Protein AF-A0A1J5HKE2-F1 (afdb_monomer_lite)

Secondary structure (DSSP, 8-state):
------HHHHHHHHHHHHHHHHHHHHHHHHSS-HHHHHHHHHHHHHHHHHHHHHH--

Structure (mmCIF, N/CA/C/O backbone):
data_AF-A0A1J5HKE2-F1
#
_entry.id   AF-A0A1J5HKE2-F1
#
loop_
_atom_site.group_PDB
_atom_site.id
_atom_site.type_symbol
_atom_site.label_atom_id
_atom_site.label_alt_id
_atom_site.label_comp_id
_atom_site.label_asym_id
_atom_site.label_entity_id
_atom_site.label_seq_id
_atom_site.pdbx_PDB_ins_code
_atom_site.Cartn_x
_atom_site.Cartn_y
_atom_site.Cartn_z
_atom_site.occupancy
_atom_site.B_iso_or_equiv
_atom_site.auth_seq_id
_atom_site.auth_comp_id
_atom_site.auth_asym_id
_atom_site.auth_atom_id
_atom_site.pdbx_PDB_model_num
ATOM 1 N N . MET A 1 1 ? 8.039 -11.701 -42.781 1.00 45.34 1 MET A N 1
ATOM 2 C CA . MET A 1 1 ? 8.317 -10.404 -42.123 1.00 45.34 1 MET A CA 1
ATOM 3 C C . MET A 1 1 ? 8.739 -10.677 -40.686 1.00 45.34 1 MET A C 1
ATOM 5 O O . MET A 1 1 ? 7.885 -10.945 -39.853 1.00 45.34 1 MET A O 1
ATOM 9 N N . SER A 1 2 ? 10.042 -10.714 -40.405 1.00 53.16 2 SER A N 1
ATOM 10 C CA . SER A 1 2 ? 10.533 -10.911 -39.036 1.00 53.16 2 SER A CA 1
ATOM 11 C C . SER A 1 2 ? 10.288 -9.629 -38.243 1.00 53.16 2 SER A C 1
ATOM 13 O O . SER A 1 2 ? 10.874 -8.588 -38.541 1.00 53.16 2 SER A O 1
ATOM 15 N N . THR A 1 3 ? 9.381 -9.670 -37.268 1.00 64.62 3 THR A N 1
ATOM 16 C CA . THR A 1 3 ? 9.179 -8.560 -36.337 1.00 64.62 3 THR A CA 1
ATOM 17 C C . THR A 1 3 ? 10.389 -8.500 -35.415 1.00 64.62 3 THR A C 1
ATOM 19 O O . THR A 1 3 ? 10.425 -9.173 -34.386 1.00 64.62 3 THR A O 1
ATOM 22 N N . VAL A 1 4 ? 11.405 -7.719 -35.789 1.00 65.81 4 VAL A N 1
ATOM 23 C CA . VAL A 1 4 ? 12.566 -7.449 -34.934 1.00 65.81 4 VAL A CA 1
ATOM 24 C C . VAL A 1 4 ? 12.081 -6.649 -33.725 1.00 65.81 4 VAL A C 1
ATOM 26 O O . VAL A 1 4 ? 12.032 -5.418 -33.722 1.00 65.81 4 VAL A O 1
ATOM 29 N N . THR A 1 5 ? 11.647 -7.353 -32.682 1.00 68.25 5 THR A N 1
ATOM 30 C CA . THR A 1 5 ? 11.208 -6.730 -31.439 1.00 68.25 5 THR A CA 1
ATOM 31 C C . THR A 1 5 ? 12.427 -6.170 -30.733 1.00 68.25 5 THR A C 1
ATOM 33 O O . THR A 1 5 ? 13.317 -6.909 -30.311 1.00 68.25 5 THR A O 1
ATOM 36 N N . ASN A 1 6 ? 12.481 -4.848 -30.591 1.00 80.50 6 ASN A N 1
ATOM 37 C CA . ASN A 1 6 ? 13.586 -4.205 -29.903 1.00 80.50 6 ASN A CA 1
ATOM 38 C C . ASN A 1 6 ? 13.591 -4.607 -28.413 1.00 80.50 6 ASN A C 1
ATOM 40 O O . ASN A 1 6 ? 12.802 -4.107 -27.603 1.00 80.50 6 ASN A O 1
ATOM 44 N N . LEU A 1 7 ? 14.523 -5.490 -28.047 1.00 82.38 7 LEU A N 1
ATOM 45 C CA . LEU A 1 7 ? 14.649 -6.050 -26.701 1.00 82.38 7 LEU A CA 1
ATOM 46 C C . LEU A 1 7 ? 14.899 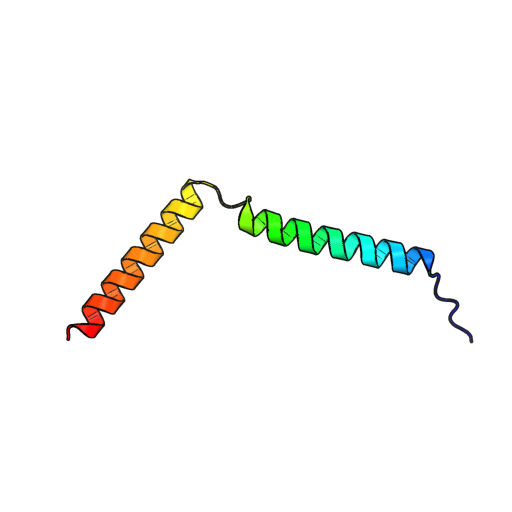-4.974 -25.632 1.00 82.38 7 LEU A C 1
ATOM 48 O O . LEU A 1 7 ? 14.480 -5.120 -24.483 1.00 82.38 7 LEU A O 1
ATOM 52 N N . THR A 1 8 ? 15.525 -3.853 -26.000 1.00 84.69 8 THR A N 1
ATOM 53 C CA . THR A 1 8 ? 15.759 -2.738 -25.070 1.00 84.69 8 THR A CA 1
ATOM 54 C C . THR A 1 8 ? 14.456 -2.029 -24.696 1.00 84.69 8 THR A C 1
ATOM 56 O O . THR A 1 8 ? 14.256 -1.699 -23.523 1.00 84.69 8 THR A O 1
ATOM 59 N N . ARG A 1 9 ? 13.520 -1.864 -25.646 1.00 83.44 9 ARG A N 1
ATOM 60 C CA . ARG A 1 9 ? 12.185 -1.302 -25.375 1.00 83.44 9 ARG A CA 1
ATOM 61 C C . ARG A 1 9 ? 11.385 -2.221 -24.457 1.00 83.44 9 ARG A C 1
ATOM 63 O O . ARG A 1 9 ? 10.807 -1.744 -23.482 1.00 83.44 9 ARG A O 1
ATOM 70 N N . PHE A 1 10 ? 11.427 -3.529 -24.704 1.00 86.50 10 PHE A N 1
ATOM 71 C CA . PHE A 1 10 ? 10.765 -4.518 -23.852 1.00 86.50 10 PHE A CA 1
ATOM 72 C C . PHE A 1 10 ? 11.305 -4.501 -22.414 1.00 86.50 10 PHE A C 1
ATOM 74 O O . PHE A 1 10 ? 10.532 -4.442 -21.457 1.00 86.50 10 PHE A O 1
ATOM 81 N N . ARG A 1 11 ? 12.634 -4.467 -22.238 1.00 88.19 11 ARG A N 1
ATOM 82 C CA . ARG A 1 11 ? 13.265 -4.364 -20.910 1.00 88.19 11 ARG A CA 1
ATOM 83 C C . ARG A 1 11 ? 12.848 -3.087 -20.175 1.00 88.19 11 ARG A C 1
ATOM 85 O O . ARG A 1 11 ? 12.499 -3.160 -18.998 1.00 88.1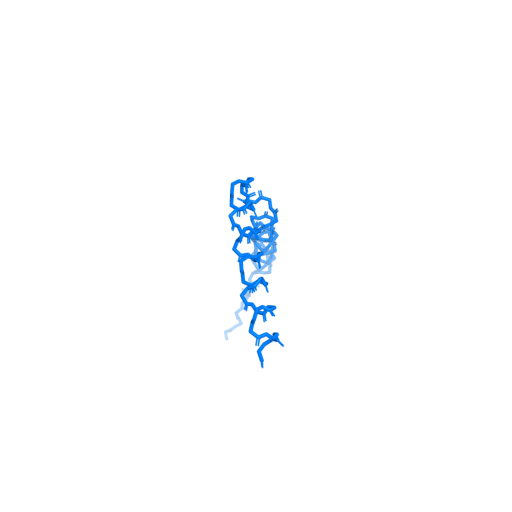9 11 ARG A O 1
ATOM 92 N N . LYS A 1 12 ? 12.812 -1.938 -20.863 1.00 86.38 12 LYS A N 1
ATOM 93 C CA . LYS A 1 12 ? 12.328 -0.668 -20.291 1.00 86.38 12 LYS A CA 1
ATOM 94 C C . LYS A 1 12 ? 10.858 -0.750 -19.880 1.00 86.38 12 LYS A C 1
ATOM 96 O O . LYS A 1 12 ? 10.511 -0.303 -18.790 1.00 86.38 12 LYS A O 1
ATOM 101 N N . HIS A 1 13 ? 10.008 -1.351 -20.710 1.00 85.94 13 HIS A N 1
ATOM 102 C CA . HIS A 1 13 ? 8.598 -1.548 -20.382 1.00 85.94 13 HIS A CA 1
ATOM 103 C C . HIS A 1 13 ? 8.428 -2.440 -19.144 1.00 85.94 13 HIS A C 1
ATOM 105 O O . HIS A 1 13 ? 7.732 -2.067 -18.203 1.00 85.94 13 HIS A O 1
ATOM 111 N N . LYS A 1 14 ? 9.148 -3.568 -19.084 1.00 85.88 14 LYS A N 1
ATOM 112 C CA . LYS A 1 14 ? 9.149 -4.475 -17.926 1.00 85.88 14 LYS A CA 1
ATOM 113 C C . LYS A 1 14 ? 9.632 -3.782 -16.648 1.00 85.88 14 LYS A C 1
ATOM 115 O O . LYS A 1 14 ? 9.051 -3.997 -15.589 1.00 85.88 14 LYS A O 1
ATOM 120 N N . ALA A 1 15 ? 10.666 -2.943 -16.733 1.00 89.56 15 ALA A N 1
ATOM 121 C CA . ALA A 1 15 ? 11.152 -2.165 -15.594 1.00 89.56 15 ALA A CA 1
ATOM 122 C C . ALA A 1 15 ? 10.095 -1.165 -15.096 1.00 89.56 15 ALA A C 1
ATOM 124 O O . ALA A 1 15 ? 9.779 -1.157 -13.910 1.00 89.56 15 ALA A O 1
ATOM 125 N N . ARG A 1 16 ? 9.481 -0.391 -16.003 1.00 88.62 16 ARG A N 1
ATOM 126 C CA . ARG A 1 16 ? 8.408 0.562 -15.667 1.00 88.62 16 ARG A CA 1
ATOM 127 C C . ARG A 1 16 ? 7.194 -0.131 -15.044 1.00 88.62 16 ARG A C 1
ATOM 129 O O . ARG A 1 16 ? 6.685 0.345 -14.036 1.00 88.62 16 ARG A O 1
ATOM 136 N N . ALA A 1 17 ? 6.777 -1.273 -15.592 1.00 86.94 17 ALA A N 1
ATOM 137 C CA . ALA A 1 17 ? 5.679 -2.067 -15.045 1.00 86.94 17 ALA A CA 1
ATOM 138 C C . ALA A 1 17 ? 5.977 -2.543 -13.613 1.00 86.94 17 ALA A C 1
ATOM 140 O O . ALA A 1 17 ? 5.152 -2.366 -12.723 1.00 86.94 17 ALA A O 1
ATOM 141 N N . LYS A 1 18 ? 7.185 -3.066 -13.357 1.00 83.12 18 LYS A N 1
ATOM 142 C CA . LYS A 1 18 ? 7.608 -3.461 -12.002 1.00 83.12 18 LYS A CA 1
ATOM 143 C C . LYS A 1 18 ? 7.602 -2.286 -11.023 1.00 83.12 18 LYS A C 1
ATOM 145 O O . LYS A 1 18 ? 7.187 -2.458 -9.880 1.00 83.12 18 LYS A O 1
ATOM 150 N N . THR A 1 19 ? 8.060 -1.111 -11.450 1.00 82.75 19 THR A N 1
ATOM 151 C CA . THR A 1 19 ? 8.040 0.094 -10.610 1.00 82.75 19 THR A CA 1
ATOM 152 C C . THR A 1 19 ? 6.612 0.525 -10.289 1.00 82.75 19 THR A C 1
ATOM 154 O O . THR A 1 19 ? 6.342 0.864 -9.142 1.00 82.75 19 THR A O 1
ATOM 157 N N . ARG A 1 20 ? 5.688 0.442 -11.255 1.00 80.00 20 ARG A N 1
ATOM 158 C CA . ARG A 1 20 ? 4.272 0.779 -11.053 1.00 80.00 20 ARG A CA 1
ATOM 159 C C . ARG A 1 20 ? 3.609 -0.130 -10.019 1.00 80.00 20 ARG A C 1
ATOM 161 O O . ARG A 1 20 ? 3.086 0.373 -9.039 1.00 80.00 20 ARG A O 1
ATOM 168 N N . VAL A 1 21 ? 3.779 -1.448 -10.144 1.00 83.69 21 VAL A N 1
ATOM 169 C CA . VAL A 1 21 ? 3.251 -2.423 -9.167 1.00 83.69 21 VAL A CA 1
ATOM 170 C C . VAL A 1 21 ? 3.771 -2.148 -7.750 1.00 83.69 21 VAL A C 1
ATOM 172 O O . VAL A 1 21 ? 3.017 -2.207 -6.781 1.00 83.69 21 VAL A O 1
ATOM 175 N N . LYS A 1 22 ? 5.061 -1.812 -7.611 1.00 81.06 22 LYS A N 1
ATOM 176 C CA . LYS A 1 22 ? 5.638 -1.434 -6.311 1.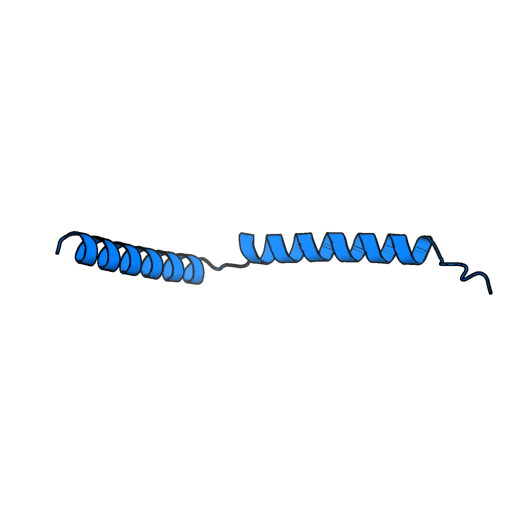00 81.06 22 LYS A CA 1
ATOM 177 C C . LYS A 1 22 ? 5.059 -0.123 -5.778 1.00 81.06 22 LYS A C 1
ATOM 179 O O . LYS A 1 22 ? 4.828 -0.017 -4.577 1.00 81.06 22 LYS A O 1
ATOM 184 N N . ALA A 1 23 ? 4.846 0.865 -6.645 1.00 76.62 23 ALA A N 1
ATOM 185 C CA . ALA A 1 23 ? 4.247 2.139 -6.270 1.00 76.62 23 ALA A CA 1
ATOM 186 C C . ALA A 1 23 ? 2.798 1.958 -5.805 1.00 76.62 23 ALA A C 1
ATOM 188 O O . ALA A 1 23 ? 2.445 2.497 -4.764 1.00 76.62 23 ALA A O 1
ATOM 189 N N . ASP A 1 24 ? 2.008 1.131 -6.490 1.00 75.75 24 ASP A N 1
ATOM 190 C CA . ASP A 1 24 ? 0.627 0.825 -6.108 1.00 75.75 24 ASP A CA 1
ATOM 191 C C . ASP A 1 24 ? 0.577 0.099 -4.752 1.00 75.75 24 ASP A C 1
ATOM 193 O O . ASP A 1 24 ? -0.174 0.485 -3.855 1.00 75.75 24 ASP A O 1
ATOM 197 N N . ALA A 1 25 ? 1.454 -0.890 -4.538 1.00 77.88 25 ALA A N 1
ATOM 198 C CA . ALA A 1 25 ? 1.581 -1.569 -3.247 1.00 77.88 25 ALA A CA 1
ATOM 199 C C . ALA A 1 25 ? 1.978 -0.601 -2.115 1.00 77.88 25 ALA A C 1
ATOM 201 O O . ALA A 1 25 ? 1.442 -0.669 -1.006 1.00 77.88 25 ALA A O 1
ATOM 202 N N . ASN A 1 26 ? 2.888 0.336 -2.393 1.00 80.12 26 ASN A N 1
ATOM 203 C CA . ASN A 1 26 ? 3.289 1.364 -1.439 1.00 80.12 26 ASN A CA 1
ATOM 204 C C . ASN A 1 26 ? 2.191 2.411 -1.214 1.00 80.12 26 ASN A C 1
ATOM 206 O O . ASN A 1 26 ? 2.022 2.850 -0.083 1.00 80.12 26 ASN A O 1
ATOM 210 N N . ALA A 1 27 ? 1.409 2.776 -2.227 1.00 75.25 27 ALA A N 1
ATOM 211 C CA . ALA A 1 27 ? 0.260 3.664 -2.080 1.00 75.25 27 ALA A CA 1
ATOM 212 C C . ALA A 1 27 ? -0.808 3.030 -1.177 1.00 75.25 27 ALA A C 1
ATOM 214 O O . ALA A 1 27 ? -1.339 3.687 -0.289 1.00 75.25 27 ALA A O 1
ATOM 215 N N . VAL A 1 28 ? -1.049 1.724 -1.297 1.00 75.00 28 VAL A N 1
ATOM 216 C CA . VAL A 1 28 ? -1.945 1.010 -0.374 1.00 75.00 28 VAL A CA 1
ATOM 217 C C . VAL A 1 28 ? -1.362 0.949 1.044 1.00 75.00 28 VAL A C 1
ATOM 219 O O . VAL A 1 28 ? -2.078 1.168 2.023 1.00 75.00 28 VAL A O 1
ATOM 222 N N . LYS A 1 29 ? -0.060 0.665 1.173 1.00 72.31 29 LYS A N 1
ATOM 223 C CA . LYS A 1 29 ? 0.608 0.476 2.472 1.00 72.31 29 LYS A CA 1
ATOM 224 C C . LYS A 1 29 ? 0.833 1.786 3.238 1.00 72.31 29 LYS A C 1
ATOM 226 O O . LYS A 1 29 ? 0.666 1.832 4.460 1.00 72.31 29 LYS A O 1
ATOM 231 N N . PHE A 1 30 ? 1.209 2.842 2.525 1.00 70.56 30 PHE A N 1
ATOM 232 C CA . PHE A 1 30 ? 1.675 4.116 3.076 1.00 70.56 30 PHE A CA 1
ATOM 233 C C . PHE A 1 30 ? 0.792 5.312 2.703 1.00 70.56 30 PHE A C 1
ATOM 235 O O . PHE A 1 30 ? 0.867 6.327 3.384 1.00 70.56 30 PHE A O 1
ATOM 242 N N . GLY A 1 31 ? -0.060 5.202 1.681 1.00 67.50 31 GLY A N 1
ATOM 243 C CA . GLY A 1 31 ? -0.956 6.281 1.248 1.00 67.50 31 GLY A CA 1
ATOM 244 C C . GLY A 1 31 ? -2.220 6.433 2.091 1.00 67.50 31 GLY A C 1
ATOM 245 O O . GLY A 1 31 ? -2.889 7.451 1.983 1.00 67.50 31 GLY A O 1
ATOM 246 N N . ARG A 1 32 ? -2.532 5.474 2.976 1.00 71.25 32 ARG A N 1
ATOM 247 C CA . ARG A 1 32 ? -3.616 5.656 3.949 1.00 71.25 32 ARG A CA 1
ATOM 248 C C . ARG A 1 32 ? -3.172 6.606 5.056 1.00 71.25 32 ARG A C 1
ATOM 250 O O . ARG A 1 32 ? -2.287 6.272 5.855 1.00 71.25 32 ARG A O 1
ATOM 257 N N . THR A 1 33 ? -3.838 7.747 5.140 1.00 70.75 33 THR A N 1
ATOM 258 C CA . THR A 1 33 ? -3.693 8.712 6.229 1.00 70.75 33 THR A CA 1
ATOM 259 C C . THR A 1 33 ? -4.150 8.105 7.563 1.00 70.75 33 THR A C 1
ATOM 261 O O . THR A 1 33 ? -4.881 7.109 7.611 1.00 70.75 33 THR A O 1
ATOM 264 N N . LYS A 1 34 ? -3.721 8.691 8.692 1.00 67.56 34 LYS A N 1
ATOM 265 C CA . LYS A 1 34 ? -4.165 8.240 10.028 1.00 67.56 34 LYS A CA 1
ATOM 266 C C . LYS A 1 34 ? -5.696 8.260 10.155 1.00 67.56 34 LYS A C 1
ATOM 268 O O . LYS A 1 34 ? -6.256 7.335 10.737 1.00 67.56 34 LYS A O 1
ATOM 273 N N . ALA A 1 35 ? -6.351 9.264 9.567 1.00 72.75 35 ALA A N 1
ATOM 274 C CA . ALA A 1 35 ? -7.804 9.410 9.570 1.00 72.75 35 ALA A CA 1
ATOM 275 C C . ALA A 1 35 ? -8.509 8.272 8.813 1.00 72.75 35 ALA A C 1
ATOM 277 O O . ALA A 1 35 ? -9.443 7.672 9.336 1.00 72.75 35 ALA A O 1
ATOM 278 N N . GLU A 1 36 ? -8.021 7.898 7.628 1.00 76.06 36 GLU A N 1
ATOM 279 C CA . GLU A 1 36 ? -8.592 6.787 6.852 1.00 76.06 36 GLU A CA 1
ATOM 280 C C . GLU A 1 36 ? -8.395 5.436 7.545 1.00 76.06 36 GLU A C 1
ATOM 282 O O . GLU A 1 36 ? -9.302 4.604 7.554 1.00 76.06 36 GLU A O 1
ATOM 287 N N . LYS A 1 37 ? -7.235 5.219 8.181 1.00 77.31 37 LYS A N 1
ATOM 288 C CA . LYS A 1 37 ? -6.995 4.017 8.996 1.00 77.31 37 LYS A CA 1
ATOM 289 C C . LYS A 1 37 ? -7.948 3.946 10.192 1.00 77.31 37 LYS A C 1
ATOM 291 O O . LYS A 1 37 ? -8.468 2.869 10.473 1.00 77.31 37 LYS A O 1
ATOM 296 N N . ALA A 1 38 ? -8.187 5.065 10.878 1.00 80.38 38 ALA A N 1
ATOM 297 C CA . ALA A 1 38 ? -9.118 5.133 12.005 1.00 80.38 38 ALA A CA 1
ATOM 298 C C . ALA A 1 38 ? -10.566 4.872 11.564 1.00 80.38 38 ALA A C 1
ATOM 300 O O . ALA A 1 38 ? -11.243 4.041 12.163 1.00 80.38 38 ALA A O 1
ATOM 301 N N . LEU A 1 39 ? -11.006 5.493 10.466 1.00 83.06 39 LEU A N 1
ATOM 302 C CA . LEU A 1 39 ? -12.329 5.264 9.885 1.00 83.06 39 LEU A CA 1
ATOM 303 C C . LEU A 1 39 ? -12.528 3.794 9.496 1.00 83.06 39 LEU A C 1
ATOM 305 O O . LEU A 1 39 ? -13.580 3.215 9.758 1.00 83.06 39 LEU A O 1
ATOM 309 N N . GLN A 1 40 ? -11.517 3.175 8.883 1.00 84.25 40 GLN A N 1
ATOM 310 C CA . GLN A 1 40 ? -11.594 1.773 8.487 1.00 84.25 40 GLN A CA 1
ATOM 311 C C . GLN A 1 40 ? -11.648 0.834 9.700 1.00 84.25 40 GLN A C 1
ATOM 313 O O . GLN A 1 40 ? -12.415 -0.125 9.673 1.00 84.25 40 GLN A O 1
ATOM 318 N N . ARG A 1 41 ? -10.893 1.122 10.771 1.00 82.94 41 ARG A N 1
ATOM 319 C CA . ARG A 1 41 ? -10.977 0.375 12.039 1.00 82.94 41 ARG A CA 1
ATOM 320 C C . ARG A 1 41 ? -12.348 0.511 12.687 1.00 82.94 41 ARG A C 1
ATOM 322 O O . ARG A 1 41 ? -12.957 -0.504 12.983 1.00 82.94 41 ARG A O 1
ATOM 329 N N . ALA A 1 42 ? -12.870 1.729 12.808 1.00 85.69 42 ALA A N 1
ATOM 330 C CA . ALA A 1 42 ? -14.196 1.965 13.377 1.00 85.69 42 ALA A CA 1
ATOM 331 C C . ALA A 1 42 ? -15.300 1.237 12.590 1.00 85.69 42 ALA A C 1
ATOM 333 O O . ALA A 1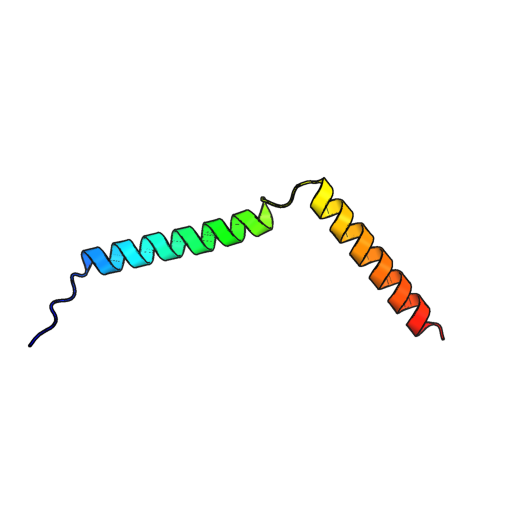 42 ? -16.212 0.659 13.176 1.00 85.69 42 ALA A O 1
ATOM 334 N N . ARG A 1 43 ? -15.197 1.208 11.253 1.00 86.75 43 ARG A N 1
ATOM 335 C CA . ARG A 1 43 ? -16.107 0.432 10.396 1.00 86.75 43 ARG A CA 1
ATOM 336 C C . ARG A 1 43 ? -15.965 -1.074 10.611 1.00 86.75 43 ARG A C 1
ATOM 338 O O . ARG A 1 43 ? -16.980 -1.753 10.690 1.00 86.75 43 ARG A O 1
ATOM 345 N N . ALA A 1 44 ? -14.739 -1.583 10.721 1.00 86.81 44 ALA A N 1
ATOM 346 C CA . ALA A 1 44 ? -14.492 -2.998 10.985 1.00 86.81 44 ALA A CA 1
ATOM 347 C C . ALA A 1 44 ? -15.007 -3.422 12.370 1.00 86.81 44 ALA A C 1
ATOM 349 O O . ALA A 1 44 ? -15.628 -4.467 12.488 1.00 86.81 44 ALA A O 1
ATOM 350 N N . GLU A 1 45 ? -14.820 -2.594 13.399 1.00 85.56 45 GLU A N 1
ATOM 351 C CA . GLU A 1 45 ? -15.344 -2.839 14.748 1.00 85.56 45 GLU A CA 1
ATOM 352 C C . GLU A 1 45 ? -16.872 -2.786 14.808 1.00 85.56 45 GLU A C 1
ATOM 354 O O . GLU A 1 45 ? -17.473 -3.550 15.557 1.00 85.56 45 GLU A O 1
ATOM 359 N N . LYS A 1 46 ? -17.509 -1.887 14.046 1.00 86.00 46 LYS A N 1
ATOM 360 C CA . LYS A 1 46 ? -18.973 -1.844 13.925 1.00 86.00 46 LYS A CA 1
ATOM 361 C C . LYS A 1 46 ? -19.491 -3.111 13.252 1.00 86.00 46 LYS A C 1
ATOM 363 O O . LYS A 1 46 ? -20.396 -3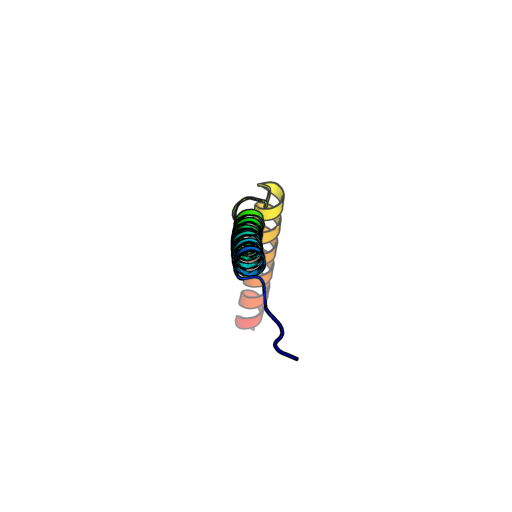.733 13.784 1.00 86.00 46 LYS A O 1
ATOM 368 N N . ALA A 1 47 ? -18.871 -3.514 12.144 1.00 85.56 47 ALA A N 1
ATOM 369 C CA . ALA A 1 47 ? -19.234 -4.735 11.434 1.00 85.56 47 ALA A CA 1
ATOM 370 C C . ALA A 1 47 ? -19.016 -5.992 12.292 1.00 85.56 47 ALA A C 1
ATOM 372 O O . ALA A 1 47 ? -19.867 -6.868 12.293 1.00 85.56 47 ALA A O 1
ATOM 373 N N . ALA A 1 48 ? -17.917 -6.068 13.051 1.00 84.06 48 ALA A N 1
ATOM 374 C CA . ALA A 1 48 ? -17.672 -7.164 13.988 1.00 84.06 48 ALA A CA 1
ATOM 375 C C . ALA A 1 48 ? -18.748 -7.215 15.080 1.00 84.06 48 ALA A C 1
ATOM 377 O O . ALA A 1 48 ? -19.344 -8.260 15.289 1.00 84.06 48 ALA A O 1
ATOM 378 N N . ARG A 1 49 ? -19.074 -6.071 15.699 1.00 83.19 49 ARG A N 1
ATOM 379 C CA . ARG A 1 49 ? -20.149 -5.983 16.699 1.00 83.19 49 ARG A CA 1
ATOM 380 C C . ARG A 1 49 ? -21.522 -6.353 16.144 1.00 83.19 49 ARG A C 1
ATOM 382 O O . ARG A 1 49 ? -22.299 -6.986 16.844 1.00 83.19 49 ARG A O 1
ATOM 389 N N . GLU A 1 50 ? -21.827 -5.949 14.914 1.00 81.94 50 GLU A N 1
ATOM 390 C CA . GLU A 1 50 ? -23.068 -6.338 14.237 1.00 81.94 50 GLU A CA 1
ATOM 391 C C . GLU A 1 50 ? -23.102 -7.851 13.992 1.00 81.94 50 GLU A C 1
ATOM 393 O O . GLU A 1 50 ? -24.116 -8.486 14.254 1.00 81.94 50 GLU A O 1
ATOM 398 N N . LEU A 1 51 ? -21.989 -8.446 13.555 1.00 78.81 51 LEU A N 1
ATOM 399 C CA . LEU A 1 51 ? -21.900 -9.885 13.307 1.00 78.81 51 LEU A CA 1
ATOM 400 C C . LEU A 1 51 ? -21.970 -10.711 14.601 1.00 78.81 51 LEU A C 1
ATOM 402 O O . LEU A 1 51 ? -22.662 -11.723 14.630 1.00 78.81 51 LEU A O 1
ATOM 406 N N . ASP A 1 52 ? -21.300 -10.263 15.664 1.00 71.88 52 ASP A N 1
ATOM 407 C CA . ASP A 1 52 ? -21.357 -10.879 16.993 1.00 71.88 52 ASP A CA 1
ATOM 408 C C . ASP A 1 52 ? -22.774 -10.783 17.579 1.00 71.88 52 ASP A C 1
ATOM 410 O O . ASP A 1 52 ? -23.278 -11.747 18.148 1.00 71.88 52 ASP A O 1
ATOM 414 N N . GLY A 1 53 ? -23.453 -9.645 17.384 1.00 70.19 53 GLY A N 1
ATOM 415 C CA . GLY A 1 53 ? -24.858 -9.474 17.759 1.00 70.19 53 GLY A CA 1
ATOM 416 C C . GLY A 1 53 ? -25.799 -10.403 16.988 1.00 70.19 53 GLY A C 1
ATOM 417 O O . GLY A 1 53 ? -26.746 -10.914 17.569 1.00 70.19 53 GLY A O 1
ATOM 418 N N . HIS A 1 54 ? -25.504 -10.678 15.715 1.00 60.91 54 HIS A N 1
ATOM 419 C CA . HIS A 1 54 ? -26.254 -11.632 14.893 1.00 60.91 54 HIS A CA 1
ATOM 420 C C . HIS A 1 54 ? -25.928 -13.107 15.177 1.00 60.91 54 HIS A C 1
ATOM 422 O O . HIS A 1 54 ? -26.727 -13.962 14.818 1.00 60.91 54 HIS A O 1
ATOM 428 N N . GLN A 1 55 ? -24.776 -13.433 15.775 1.00 57.47 55 GLN A N 1
ATOM 429 C CA . GLN A 1 55 ? -24.463 -14.803 16.212 1.00 57.47 55 GLN A CA 1
ATOM 430 C C . GLN A 1 55 ? -25.029 -15.143 17.596 1.00 57.47 55 GLN A C 1
ATOM 432 O O . GLN A 1 55 ? -25.062 -16.317 17.961 1.00 57.47 55 GLN A O 1
ATOM 437 N N . ALA A 1 56 ? -25.422 -14.134 18.377 1.00 57.09 56 ALA A N 1
ATOM 438 C CA . ALA A 1 56 ? -25.990 -14.309 19.710 1.00 57.09 56 ALA A CA 1
ATOM 439 C C . ALA A 1 56 ? -27.532 -14.428 19.725 1.00 57.09 56 ALA A C 1
ATOM 441 O O . ALA A 1 56 ? -28.096 -14.594 20.809 1.00 57.09 56 ALA A O 1
ATOM 442 N N . GLU A 1 57 ? -28.191 -14.358 18.562 1.00 47.56 57 GLU A N 1
ATOM 443 C CA . GLU A 1 57 ? -29.609 -14.714 18.344 1.00 47.56 57 GLU A CA 1
ATOM 444 C C . GLU A 1 57 ? -29.737 -16.110 17.719 1.00 47.56 57 GLU A C 1
ATOM 446 O O . GLU A 1 57 ? -30.651 -16.855 18.144 1.00 47.56 57 GLU A O 1
#

Sequence (57 aa):
MSTVTNLTRFRKHKARAKTRVKADANAVKFGRTKAEKALQRARAEKAARELDGHQAE

pLDDT: mean 76.91, std 1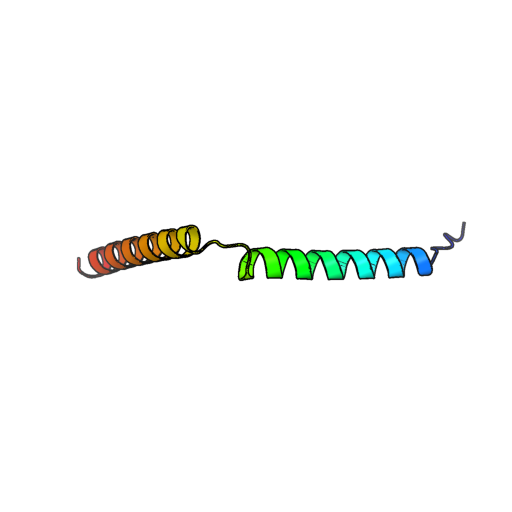0.38, range [45.34, 89.56]

Radius of gyration: 22.51 Å; chains: 1; bounding box: 45×24×62 Å

Foldseek 3Di:
DDPPPDVVVVVVVVVVVVVVVVVVVCCVVPVQDPVNVVVVVVVVVVVVVVVVVVVVD